Protein AF-A0A3G2IL61-F1 (afdb_monomer_lite)

pLDDT: mean 73.12, std 13.14, range [41.75, 87.38]

Structure (mmCIF, N/CA/C/O backbone):
data_AF-A0A3G2IL61-F1
#
_entry.id   AF-A0A3G2IL61-F1
#
loop_
_atom_site.group_PDB
_atom_site.id
_atom_site.type_symbol
_atom_site.label_atom_id
_atom_site.label_alt_id
_atom_site.label_comp_id
_atom_site.label_asym_id
_atom_site.label_entity_id
_atom_site.label_seq_id
_atom_site.pdbx_PDB_ins_code
_atom_site.Cartn_x
_atom_site.Cartn_y
_atom_site.Cartn_z
_atom_site.occupancy
_atom_site.B_iso_or_equiv
_atom_site.auth_seq_id
_atom_site.auth_comp_id
_atom_site.auth_asym_id
_atom_site.auth_atom_id
_atom_site.pdbx_PDB_model_num
ATOM 1 N N . MET A 1 1 ? -14.362 5.546 -22.872 1.00 43.78 1 MET A N 1
ATOM 2 C CA . MET A 1 1 ? -15.141 5.811 -24.099 1.00 43.78 1 MET A CA 1
ATOM 3 C C . MET A 1 1 ? -14.397 5.153 -25.249 1.00 43.78 1 MET A C 1
ATOM 5 O O . MET A 1 1 ? -13.290 5.579 -25.540 1.00 43.78 1 MET A O 1
ATOM 9 N N . ALA A 1 2 ? -14.910 4.049 -25.796 1.00 41.75 2 ALA A N 1
ATOM 10 C CA . ALA A 1 2 ? -14.266 3.354 -26.912 1.00 41.75 2 ALA A CA 1
ATOM 11 C C . ALA A 1 2 ? -14.608 4.087 -28.216 1.00 41.75 2 ALA A C 1
ATOM 13 O O . ALA A 1 2 ? -15.784 4.225 -28.551 1.00 41.75 2 ALA A O 1
ATOM 14 N N . GLN A 1 3 ? -13.600 4.596 -28.921 1.00 55.91 3 GLN A N 1
ATOM 15 C CA . GLN A 1 3 ? -13.786 5.226 -30.226 1.00 55.91 3 GLN A CA 1
ATOM 16 C C . GLN A 1 3 ? -13.827 4.140 -31.309 1.00 55.91 3 GLN A C 1
ATOM 18 O O . GLN A 1 3 ? -12.831 3.465 -31.556 1.00 55.91 3 GLN A O 1
ATOM 23 N N . LEU A 1 4 ? -14.983 3.980 -31.960 1.00 55.34 4 LEU A N 1
ATOM 24 C CA . LEU A 1 4 ? -15.100 3.268 -33.233 1.00 55.34 4 LEU A CA 1
ATOM 25 C C . LEU A 1 4 ? -14.467 4.141 -34.322 1.00 55.34 4 LEU A C 1
ATOM 27 O O . LEU A 1 4 ? -14.972 5.223 -34.623 1.00 55.34 4 LEU A O 1
ATOM 31 N N . ALA A 1 5 ? -13.352 3.690 -34.897 1.00 56.72 5 ALA A N 1
ATOM 32 C CA . ALA A 1 5 ? -12.776 4.336 -36.069 1.00 56.72 5 ALA A CA 1
ATOM 33 C C . ALA A 1 5 ? -13.754 4.202 -37.255 1.00 56.72 5 ALA A C 1
ATOM 35 O O . ALA A 1 5 ? -14.203 3.086 -37.534 1.00 56.72 5 ALA A O 1
ATOM 36 N N . PRO A 1 6 ? -14.103 5.291 -37.966 1.00 48.38 6 PRO A N 1
ATOM 37 C CA . PRO A 1 6 ? -14.949 5.195 -39.140 1.00 48.38 6 PRO A CA 1
ATOM 38 C C . PRO A 1 6 ? -14.129 4.590 -40.282 1.00 48.38 6 PRO A C 1
ATOM 40 O O . PRO A 1 6 ? -13.270 5.234 -40.872 1.00 48.38 6 PRO A O 1
ATOM 43 N N . ASN A 1 7 ? -14.374 3.306 -40.528 1.00 56.03 7 ASN A N 1
ATOM 44 C CA . ASN A 1 7 ? -14.376 2.628 -41.823 1.00 56.03 7 ASN A CA 1
ATOM 45 C C . ASN A 1 7 ? -13.592 3.333 -42.948 1.00 56.03 7 ASN A C 1
ATOM 47 O O . ASN A 1 7 ? -14.166 4.028 -43.784 1.00 56.03 7 ASN A O 1
ATOM 51 N N . GLY A 1 8 ? -12.287 3.074 -43.009 1.00 49.59 8 GLY A N 1
ATOM 52 C CA . GLY A 1 8 ? -11.433 3.358 -44.163 1.00 49.59 8 GLY A CA 1
ATOM 53 C C . GLY A 1 8 ? -10.799 2.071 -44.683 1.00 49.59 8 GLY A C 1
ATOM 54 O O . GLY A 1 8 ? -9.586 1.916 -44.619 1.00 49.59 8 GLY A O 1
ATOM 55 N N . GLY A 1 9 ? -11.616 1.111 -45.128 1.00 45.41 9 GLY A N 1
ATOM 56 C CA . GLY A 1 9 ? -11.156 -0.182 -45.634 1.00 45.41 9 GLY A CA 1
ATOM 57 C C . GLY A 1 9 ? -11.913 -0.602 -46.890 1.00 45.41 9 GLY A C 1
ATOM 58 O O . GLY A 1 9 ? -13.140 -0.567 -46.930 1.00 45.41 9 GLY A O 1
ATOM 59 N N . ARG A 1 10 ? -11.156 -0.998 -47.917 1.00 52.84 10 ARG A N 1
ATOM 60 C CA . ARG A 1 10 ? -11.628 -1.598 -49.173 1.00 52.84 10 ARG A CA 1
ATOM 61 C C . ARG A 1 10 ? -12.607 -2.743 -48.860 1.00 52.84 10 ARG A C 1
ATOM 63 O O . ARG A 1 10 ? -12.307 -3.588 -48.019 1.00 52.84 10 ARG A O 1
ATOM 70 N N . ALA A 1 11 ? -13.768 -2.745 -49.516 1.00 47.06 11 ALA A N 1
ATOM 71 C CA . ALA A 1 11 ? -14.849 -3.696 -49.264 1.00 47.06 11 ALA A CA 1
ATOM 72 C C . ALA A 1 11 ? -14.353 -5.156 -49.314 1.00 47.06 11 ALA A C 1
ATOM 74 O O . ALA A 1 11 ? -13.836 -5.588 -50.343 1.00 47.06 11 ALA A O 1
ATOM 75 N N . GLY A 1 12 ? -14.516 -5.904 -48.214 1.00 51.19 12 GLY A N 1
ATOM 76 C CA . GLY A 1 12 ? -14.396 -7.368 -48.227 1.00 51.19 12 GLY A CA 1
ATOM 77 C C . GLY A 1 12 ? -13.726 -8.041 -47.026 1.00 51.19 12 GLY A C 1
ATOM 78 O O . GLY A 1 12 ? -13.946 -9.230 -46.836 1.00 51.19 12 GLY A O 1
ATOM 79 N N . ILE A 1 13 ? -12.949 -7.341 -46.192 1.00 55.28 13 ILE A N 1
ATOM 80 C CA . ILE A 1 13 ? -12.276 -7.968 -45.036 1.00 55.28 13 ILE A CA 1
ATOM 81 C C . ILE A 1 13 ? -12.465 -7.080 -43.803 1.00 55.28 13 ILE A C 1
ATOM 83 O O . ILE A 1 13 ? -11.645 -6.225 -43.478 1.00 55.28 13 ILE A O 1
ATOM 87 N N . GLY A 1 14 ? -13.612 -7.246 -43.144 1.00 54.62 14 GLY A N 1
ATOM 88 C CA . GLY A 1 14 ? -13.929 -6.578 -41.887 1.00 54.62 14 GLY A CA 1
ATOM 89 C C . GLY A 1 14 ? -13.178 -7.221 -40.728 1.00 54.62 14 GLY A C 1
ATOM 90 O O . GLY A 1 14 ? -13.728 -8.074 -40.042 1.00 54.62 14 GLY A O 1
ATOM 91 N N . VAL A 1 15 ? -11.939 -6.799 -40.485 1.00 59.38 15 VAL A N 1
ATOM 92 C CA . VAL A 1 15 ? -11.317 -6.978 -39.169 1.00 59.38 15 VAL A CA 1
ATOM 93 C C . VAL A 1 15 ? -11.355 -5.620 -38.486 1.00 59.38 15 VAL A C 1
ATOM 95 O O . VAL A 1 15 ? -10.523 -4.754 -38.746 1.00 59.38 15 VAL A O 1
ATOM 98 N N . GLY A 1 16 ? -12.369 -5.404 -37.647 1.00 58.91 16 GLY A N 1
ATOM 99 C CA . GLY A 1 16 ? -12.399 -4.255 -36.750 1.00 58.91 16 GLY A CA 1
ATOM 100 C C . GLY A 1 16 ? -11.230 -4.362 -35.777 1.00 58.91 16 GLY A C 1
ATOM 101 O O . GLY A 1 16 ? -11.296 -5.114 -34.809 1.00 58.91 16 GLY A O 1
ATOM 102 N N . ALA A 1 17 ? -10.137 -3.651 -36.046 1.00 63.78 17 ALA A N 1
ATOM 103 C CA . ALA A 1 17 ? -9.022 -3.565 -35.117 1.00 63.78 17 ALA A CA 1
ATOM 104 C C . ALA A 1 17 ? -9.404 -2.600 -33.987 1.00 63.78 17 ALA A C 1
ATOM 106 O O . ALA A 1 17 ? -9.523 -1.392 -34.195 1.00 63.78 17 ALA A O 1
ATOM 107 N N . ILE A 1 18 ? -9.624 -3.135 -32.786 1.00 66.38 18 ILE A N 1
ATOM 108 C CA . ILE A 1 18 ? -9.832 -2.330 -31.580 1.00 66.38 18 ILE A CA 1
ATOM 109 C C . ILE A 1 18 ? -8.467 -1.753 -31.187 1.00 66.38 18 ILE A C 1
ATOM 111 O O . ILE A 1 18 ? -7.621 -2.456 -30.635 1.00 66.38 18 ILE A O 1
ATOM 115 N N . GLY A 1 19 ? -8.232 -0.479 -31.500 1.00 66.00 19 GLY A N 1
ATOM 116 C CA . GLY A 1 19 ? -7.047 0.243 -31.049 1.00 66.00 19 GLY A CA 1
ATOM 117 C C . GLY A 1 19 ? -7.167 0.573 -29.564 1.00 66.00 19 GLY A C 1
ATOM 118 O O . GLY A 1 19 ? -7.861 1.517 -29.193 1.00 66.00 19 GLY A O 1
ATOM 119 N N . TRP A 1 20 ? -6.506 -0.200 -28.705 1.00 71.94 20 TRP A N 1
ATOM 120 C CA . TRP A 1 20 ? -6.350 0.169 -27.300 1.00 71.94 20 TRP A CA 1
ATOM 121 C C . TRP A 1 20 ? -5.362 1.333 -27.200 1.00 71.94 20 TRP A C 1
ATOM 123 O O . TRP A 1 20 ? -4.162 1.159 -27.405 1.00 71.94 20 TRP A O 1
ATOM 133 N N . GLY A 1 21 ? -5.860 2.533 -26.898 1.00 72.94 21 GLY A N 1
ATOM 134 C CA . GLY A 1 21 ? -4.998 3.643 -26.500 1.00 72.94 21 GLY A CA 1
ATOM 135 C C . GLY A 1 21 ? -4.297 3.310 -25.181 1.00 72.94 21 GLY A C 1
ATOM 136 O O . GLY A 1 21 ? -4.935 2.815 -24.251 1.00 72.94 21 GLY A O 1
ATOM 137 N N . MET A 1 22 ? -2.991 3.570 -25.083 1.00 76.75 22 MET A N 1
ATOM 138 C CA . MET A 1 22 ? -2.275 3.465 -23.809 1.00 76.75 22 MET A CA 1
ATOM 139 C C . MET A 1 22 ? -2.831 4.515 -22.837 1.00 76.75 22 MET A C 1
ATOM 141 O O . MET A 1 22 ? -2.612 5.710 -23.022 1.00 76.75 22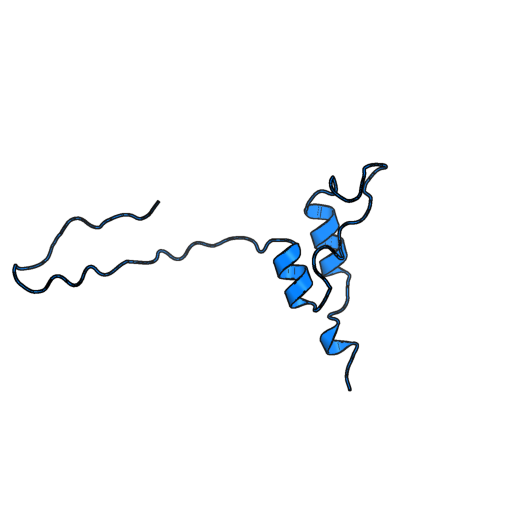 MET A O 1
ATOM 145 N N . GLN A 1 23 ? -3.561 4.077 -21.807 1.00 78.44 23 GLN A N 1
ATOM 146 C CA . GLN A 1 23 ? -4.081 4.940 -20.746 1.00 78.44 23 GLN A CA 1
ATOM 147 C C . GLN A 1 23 ? -3.301 4.687 -19.452 1.00 78.44 23 GLN A C 1
ATOM 149 O O . GLN A 1 23 ? -3.308 3.578 -18.918 1.00 78.44 23 GLN A O 1
ATOM 154 N N . VAL A 1 24 ? -2.639 5.723 -18.933 1.00 79.25 24 VAL A N 1
ATOM 155 C CA . 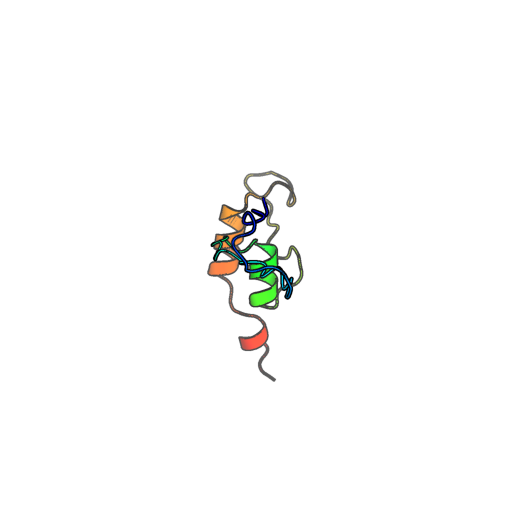VAL A 1 24 ? -1.954 5.667 -17.634 1.00 79.25 24 VAL A CA 1
ATOM 156 C C . VAL A 1 24 ? -2.991 5.836 -16.524 1.00 79.25 24 VAL A C 1
ATOM 158 O O . VAL A 1 24 ? -3.757 6.799 -16.528 1.00 79.25 24 VAL A O 1
ATOM 161 N N . ARG A 1 25 ? -3.019 4.904 -15.566 1.00 82.50 25 ARG A N 1
ATOM 162 C CA . ARG A 1 25 ? -3.809 5.012 -14.331 1.00 82.50 25 ARG A CA 1
ATOM 163 C C . ARG A 1 25 ? -2.915 4.767 -13.121 1.00 82.50 25 ARG A C 1
ATOM 165 O O . ARG A 1 25 ? -2.003 3.946 -13.193 1.00 82.50 25 ARG A O 1
ATOM 172 N N . HIS A 1 26 ? -3.190 5.450 -12.015 1.00 83.50 26 HIS A N 1
ATOM 173 C CA . HIS A 1 26 ? -2.576 5.105 -10.736 1.00 83.50 26 HIS A CA 1
ATOM 174 C C . HIS A 1 26 ? -3.165 3.788 -10.215 1.00 83.50 26 HIS A C 1
ATOM 176 O O . HIS A 1 26 ? -4.344 3.494 -10.434 1.00 83.50 26 HIS A O 1
ATOM 182 N N . LEU A 1 27 ? -2.333 2.991 -9.548 1.00 82.12 27 LEU A N 1
ATOM 183 C CA . LEU A 1 27 ? -2.770 1.776 -8.865 1.00 82.12 27 LEU A CA 1
ATOM 184 C C . LEU A 1 27 ? -3.558 2.156 -7.619 1.00 82.12 27 LEU A C 1
ATOM 186 O O . LEU A 1 27 ? -3.131 3.033 -6.873 1.00 82.12 27 LEU A O 1
ATOM 190 N N . THR A 1 28 ? -4.683 1.495 -7.380 1.00 86.56 28 THR A N 1
ATOM 191 C CA . THR A 1 28 ? -5.458 1.644 -6.144 1.00 86.56 28 THR A CA 1
ATOM 192 C C . THR A 1 28 ? -4.662 1.129 -4.937 1.00 86.56 28 THR A C 1
ATOM 194 O O . THR A 1 28 ? -3.791 0.268 -5.095 1.00 86.56 28 THR A O 1
ATOM 197 N N . PRO A 1 29 ? -4.961 1.591 -3.711 1.00 84.06 29 PRO A N 1
ATOM 198 C CA . PRO A 1 29 ? -4.290 1.091 -2.511 1.00 84.06 29 PRO A CA 1
ATOM 199 C C . PRO A 1 29 ? -4.398 -0.434 -2.351 1.00 84.06 29 PRO A C 1
ATOM 201 O O . PRO A 1 29 ? -3.423 -1.072 -1.972 1.00 84.06 29 PRO A O 1
ATOM 204 N N . VAL A 1 30 ? -5.538 -1.027 -2.725 1.00 86.56 30 VAL A N 1
ATOM 205 C CA . VAL A 1 30 ? -5.766 -2.485 -2.676 1.00 86.56 30 VAL A CA 1
ATOM 206 C C . VAL A 1 30 ? -4.872 -3.237 -3.668 1.00 86.56 30 VAL A C 1
ATOM 208 O O . VAL A 1 30 ? -4.322 -4.288 -3.345 1.00 86.56 30 VAL A O 1
ATOM 211 N N . GLU A 1 31 ? -4.672 -2.701 -4.876 1.00 87.38 31 GLU A N 1
ATOM 212 C CA . GLU A 1 31 ? -3.721 -3.280 -5.836 1.00 87.38 31 GLU A CA 1
ATOM 213 C C . GLU A 1 31 ? -2.290 -3.249 -5.271 1.00 87.38 31 GLU A C 1
ATOM 215 O O . GLU A 1 31 ? -1.566 -4.238 -5.376 1.00 87.38 31 GLU A O 1
ATOM 220 N N . CYS A 1 32 ? -1.898 -2.157 -4.609 1.00 84.88 32 CYS A N 1
ATOM 221 C CA . CYS A 1 32 ? -0.584 -2.031 -3.976 1.00 84.88 32 CYS A CA 1
ATOM 222 C C . CYS A 1 32 ? -0.401 -2.939 -2.741 1.00 84.88 32 CYS A C 1
ATOM 224 O O . CYS A 1 32 ? 0.695 -3.460 -2.538 1.00 84.88 32 CYS A O 1
ATOM 226 N N . GLU A 1 33 ? -1.446 -3.167 -1.937 1.00 86.94 33 GLU A N 1
ATOM 227 C CA . GLU A 1 33 ? -1.447 -4.128 -0.817 1.00 86.94 33 GLU A CA 1
ATOM 228 C C . GLU A 1 33 ? -1.151 -5.548 -1.313 1.00 86.94 33 GLU A C 1
ATOM 230 O O . GLU A 1 33 ? -0.249 -6.218 -0.802 1.00 86.94 33 GLU A O 1
ATOM 235 N N . ARG A 1 34 ? -1.844 -5.973 -2.375 1.00 87.25 34 ARG A N 1
ATOM 236 C CA . ARG A 1 34 ? -1.653 -7.292 -2.995 1.00 87.25 34 ARG A CA 1
ATOM 237 C C . ARG A 1 34 ? -0.260 -7.464 -3.584 1.00 87.25 34 ARG A C 1
ATOM 239 O O . ARG A 1 34 ? 0.331 -8.529 -3.424 1.00 87.25 34 ARG A O 1
ATOM 246 N N . LEU A 1 35 ? 0.290 -6.424 -4.217 1.00 85.94 35 LEU A N 1
ATOM 247 C CA . LEU A 1 35 ? 1.666 -6.445 -4.730 1.00 85.94 35 LEU A CA 1
ATOM 248 C C . LEU A 1 35 ? 2.700 -6.664 -3.616 1.00 8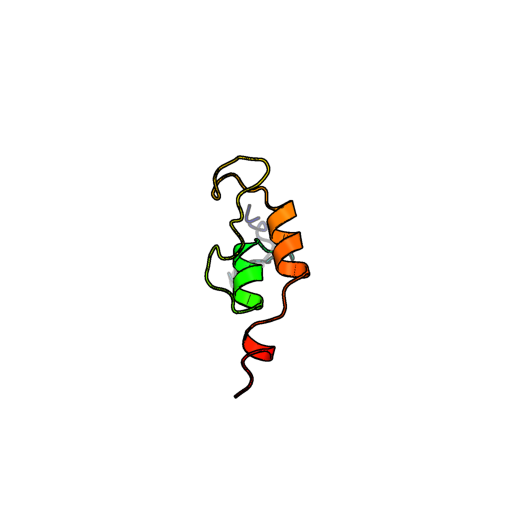5.94 35 LEU A C 1
ATOM 250 O O . LEU A 1 35 ? 3.706 -7.331 -3.840 1.00 85.94 35 LEU A O 1
ATOM 254 N N . GLN A 1 36 ? 2.447 -6.147 -2.413 1.00 83.88 36 GLN A N 1
ATOM 255 C CA . GLN A 1 36 ? 3.303 -6.389 -1.250 1.00 83.88 36 GLN A CA 1
ATOM 256 C C . GLN A 1 36 ? 2.998 -7.697 -0.514 1.00 83.88 36 GLN A C 1
ATOM 258 O O . GLN A 1 36 ? 3.735 -8.050 0.403 1.00 83.88 36 GLN A O 1
ATOM 263 N N . GLY A 1 37 ? 1.957 -8.436 -0.906 1.00 85.12 37 GLY A N 1
ATOM 264 C CA . GLY A 1 37 ? 1.527 -9.667 -0.242 1.00 85.12 37 GLY A CA 1
ATOM 265 C C . GLY A 1 37 ? 0.763 -9.440 1.066 1.00 85.12 37 GLY A C 1
ATOM 266 O O . GLY A 1 37 ? 0.691 -10.355 1.887 1.00 85.12 37 GLY A O 1
ATOM 267 N N . PHE A 1 38 ? 0.209 -8.242 1.273 1.00 85.69 38 PHE A N 1
ATOM 268 C CA . PHE A 1 38 ? -0.706 -7.972 2.380 1.00 85.69 38 PHE A CA 1
ATOM 269 C C . PHE A 1 38 ? -2.125 -8.477 2.070 1.00 85.69 38 PHE A C 1
ATOM 271 O O . PHE A 1 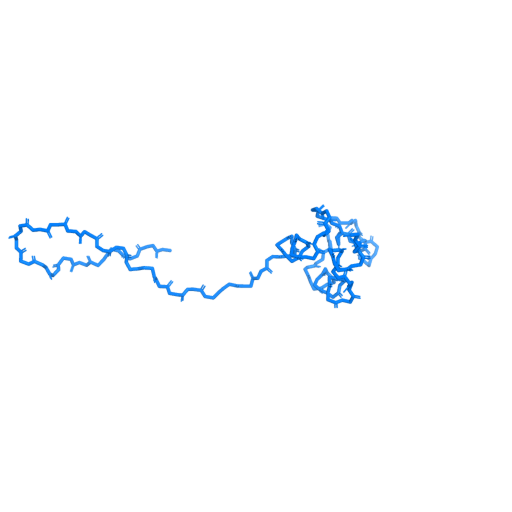38 ? -2.507 -8.552 0.900 1.00 85.69 38 PHE A O 1
ATOM 278 N N . PRO A 1 39 ? -2.925 -8.812 3.102 1.00 85.56 39 PRO A N 1
ATOM 279 C CA . PRO A 1 39 ? -4.358 -9.036 2.943 1.00 85.56 39 PRO A CA 1
ATOM 280 C C . PRO A 1 39 ? -5.062 -7.798 2.373 1.00 85.56 39 PRO A C 1
ATOM 282 O O . PRO A 1 39 ? -4.621 -6.668 2.585 1.00 85.56 39 PRO A O 1
ATOM 285 N N . ASP A 1 40 ? -6.192 -8.005 1.702 1.00 85.12 40 ASP A N 1
ATOM 286 C CA . ASP A 1 40 ? -7.023 -6.898 1.229 1.00 85.12 40 ASP A CA 1
ATOM 287 C C . ASP A 1 40 ? -7.464 -6.017 2.407 1.00 85.12 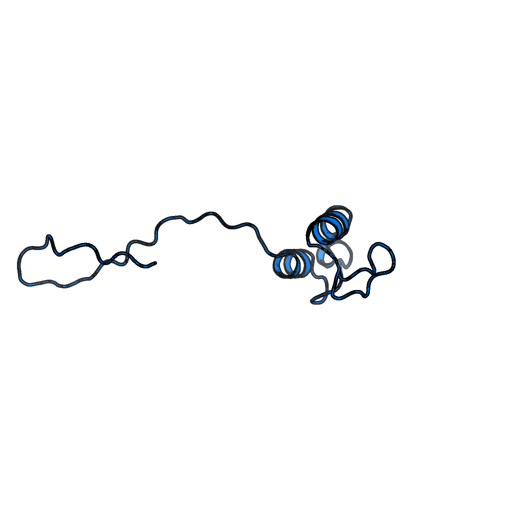40 ASP A C 1
ATOM 289 O O . ASP A 1 40 ? -7.907 -6.525 3.439 1.00 85.12 40 ASP A O 1
ATOM 293 N N . ASN A 1 41 ? -7.375 -4.696 2.231 1.00 82.06 41 ASN A N 1
ATOM 294 C CA . ASN A 1 41 ? -7.714 -3.679 3.228 1.00 82.06 41 ASN A CA 1
ATOM 295 C C . ASN A 1 41 ? -6.809 -3.660 4.469 1.00 82.06 41 ASN A C 1
ATOM 297 O O . ASN A 1 41 ? -7.167 -3.065 5.485 1.00 82.06 41 ASN A O 1
ATOM 301 N N . HIS A 1 42 ? -5.611 -4.243 4.391 1.00 80.31 42 HIS A N 1
ATOM 302 C CA . HIS A 1 42 ? -4.660 -4.234 5.504 1.00 80.31 42 HIS A CA 1
ATOM 303 C C . HIS A 1 42 ? -4.209 -2.823 5.911 1.00 80.31 42 HIS A C 1
ATOM 305 O O . HIS A 1 42 ? -3.840 -2.610 7.062 1.00 80.31 42 HIS A O 1
ATOM 311 N N . THR A 1 43 ? -4.245 -1.849 4.992 1.00 80.25 43 THR A N 1
ATOM 312 C CA . THR A 1 43 ? -3.841 -0.464 5.288 1.00 80.25 43 THR A CA 1
ATOM 313 C C . THR A 1 43 ? -5.000 0.467 5.636 1.00 80.25 43 THR A C 1
ATOM 315 O O . THR A 1 43 ? -4.798 1.681 5.692 1.00 80.25 43 THR A O 1
ATOM 318 N N . LEU A 1 44 ? -6.201 -0.069 5.899 1.00 81.25 44 LEU A N 1
ATOM 319 C CA . LEU A 1 44 ? -7.286 0.698 6.514 1.00 81.25 44 LEU A CA 1
ATOM 320 C C . LEU A 1 44 ? -6.926 0.990 7.973 1.00 81.25 44 LEU A C 1
ATOM 322 O O . LEU A 1 44 ? -7.193 0.203 8.875 1.00 81.25 44 LEU A O 1
ATOM 326 N N . ILE A 1 45 ? -6.253 2.117 8.179 1.00 78.62 45 ILE A N 1
ATOM 327 C CA . ILE A 1 45 ? -5.891 2.622 9.500 1.00 78.62 45 ILE A CA 1
ATOM 328 C C . ILE A 1 45 ? -6.841 3.756 9.898 1.00 78.62 45 ILE A C 1
ATOM 330 O O . ILE A 1 45 ? -7.128 4.618 9.056 1.00 78.62 45 ILE A O 1
ATOM 334 N N . PRO A 1 46 ? -7.280 3.818 11.167 1.00 77.94 46 PRO A N 1
ATOM 335 C CA . PRO A 1 46 ? -8.085 4.928 11.652 1.00 77.94 46 PRO A CA 1
ATOM 336 C C . PRO A 1 46 ? -7.285 6.221 11.511 1.00 77.94 46 PRO A C 1
ATOM 338 O O . PRO A 1 46 ? -6.143 6.335 11.968 1.00 77.94 46 PRO A O 1
ATOM 341 N N . TRP A 1 47 ? -7.877 7.218 10.858 1.00 70.56 47 TRP A N 1
ATOM 342 C CA . TRP A 1 47 ? -7.207 8.479 10.555 1.00 70.56 47 TRP A CA 1
ATOM 343 C C . TRP A 1 47 ? -7.937 9.645 11.214 1.00 70.56 47 TRP A C 1
ATOM 345 O O . TRP A 1 47 ? -9.104 9.902 10.937 1.00 70.56 47 TRP A O 1
ATOM 355 N N . ARG A 1 48 ? -7.237 10.402 12.072 1.00 69.19 48 ARG A N 1
ATOM 356 C CA . ARG A 1 48 ? -7.742 11.651 12.679 1.00 69.19 48 ARG A CA 1
ATOM 357 C C . ARG A 1 48 ? -9.098 11.485 13.405 1.00 69.19 48 ARG A C 1
ATOM 359 O O . ARG A 1 48 ? -9.990 12.310 13.225 1.00 69.19 48 ARG A O 1
ATOM 366 N N . ASN A 1 49 ? -9.227 10.442 14.233 1.00 70.62 49 ASN A N 1
ATOM 367 C CA . ASN A 1 49 ? -10.449 10.046 14.966 1.00 70.62 49 ASN A CA 1
ATOM 368 C C . ASN A 1 49 ? -11.638 9.616 14.089 1.00 70.62 49 ASN A C 1
ATOM 370 O O . ASN A 1 49 ? -12.771 9.599 14.565 1.00 70.62 49 ASN A O 1
ATOM 374 N N . LYS A 1 50 ? -11.401 9.281 12.819 1.00 70.88 50 LYS A N 1
ATOM 375 C CA . LYS A 1 50 ? -12.415 8.706 11.934 1.00 70.88 50 LYS A CA 1
ATOM 376 C C . LYS A 1 50 ? -12.255 7.194 11.844 1.00 70.88 50 LYS A C 1
ATOM 378 O O . LYS A 1 50 ? -11.154 6.679 12.047 1.00 70.88 50 LYS A O 1
ATOM 383 N N . GLU A 1 51 ? -13.360 6.521 11.540 1.00 72.50 51 GLU A N 1
ATOM 384 C CA . GLU A 1 51 ? -13.392 5.073 11.342 1.00 72.50 51 GLU A CA 1
ATOM 385 C C . GLU A 1 51 ? -12.496 4.637 10.179 1.00 72.50 51 GLU A C 1
ATOM 387 O O . GLU A 1 51 ? -12.237 5.401 9.246 1.00 72.50 51 GLU A O 1
ATOM 392 N N . ASP A 1 52 ? -12.057 3.381 10.229 1.00 69.56 52 ASP A N 1
ATOM 393 C CA . ASP A 1 52 ? -11.085 2.782 9.308 1.00 69.56 52 ASP A CA 1
ATOM 394 C C . ASP A 1 52 ? -11.512 2.886 7.832 1.00 69.56 52 ASP A C 1
ATOM 396 O O . ASP A 1 52 ? -10.667 2.993 6.943 1.00 69.56 52 ASP A O 1
ATOM 400 N N . PHE A 1 53 ? -12.823 2.918 7.562 1.00 68.06 53 PHE A N 1
ATOM 401 C CA . PHE A 1 53 ? -13.391 3.060 6.217 1.00 68.06 53 PHE A CA 1
ATOM 402 C C . PHE A 1 53 ? -13.263 4.480 5.634 1.00 68.06 53 PHE A C 1
ATOM 404 O O . PHE A 1 53 ? -13.263 4.645 4.418 1.00 68.06 53 PHE A O 1
ATOM 411 N N . ASP A 1 54 ? -13.126 5.507 6.477 1.00 71.31 54 ASP A N 1
ATOM 412 C CA . ASP A 1 54 ? -13.047 6.919 6.065 1.00 71.31 54 ASP A CA 1
ATOM 413 C C . ASP A 1 54 ? -11.583 7.391 5.914 1.00 71.31 54 ASP A C 1
ATOM 415 O O . ASP A 1 54 ? -11.279 8.589 5.891 1.00 71.31 54 ASP A O 1
ATOM 419 N N . CYS A 1 55 ? -10.644 6.437 5.849 1.00 73.94 55 CYS A N 1
ATOM 420 C CA . CYS A 1 55 ? -9.227 6.704 5.658 1.00 73.94 55 CYS A CA 1
ATOM 421 C C . CYS A 1 55 ? -8.947 7.131 4.203 1.00 73.94 55 CYS A C 1
ATOM 423 O O . CYS A 1 55 ? -9.191 6.351 3.278 1.00 73.94 55 CYS A O 1
ATOM 425 N N . PRO A 1 56 ? -8.410 8.344 3.965 1.00 78.62 56 PRO A N 1
ATOM 426 C CA . PRO A 1 56 ? -8.085 8.789 2.616 1.00 78.62 56 PRO A CA 1
ATOM 427 C C . PRO A 1 56 ? -6.927 7.980 2.011 1.00 78.62 56 PRO A C 1
ATOM 429 O O . PRO A 1 56 ? -6.063 7.463 2.720 1.00 78.62 56 PRO A O 1
ATOM 432 N N . ASP A 1 57 ? -6.851 7.935 0.679 1.00 79.25 57 ASP A N 1
ATOM 433 C CA . ASP A 1 57 ? -5.852 7.124 -0.033 1.00 79.25 57 ASP A CA 1
ATOM 434 C C . ASP A 1 57 ? -4.398 7.543 0.256 1.00 79.25 57 ASP A C 1
ATOM 436 O O . ASP A 1 57 ? -3.490 6.717 0.230 1.00 79.25 57 ASP A O 1
ATOM 440 N N . GLY A 1 58 ? -4.151 8.816 0.586 1.00 83.69 58 GLY A N 1
ATOM 441 C CA . GLY A 1 58 ? -2.809 9.334 0.888 1.00 83.69 58 GLY A CA 1
ATOM 442 C C . GLY A 1 58 ? -2.109 8.605 2.049 1.00 83.69 58 GLY A C 1
ATOM 443 O O . GLY A 1 58 ? -1.030 8.038 1.847 1.00 83.69 58 GLY A O 1
ATOM 444 N N . PRO A 1 59 ? -2.695 8.586 3.263 1.00 83.69 59 PRO A N 1
ATOM 445 C CA . PRO A 1 59 ? -2.207 7.778 4.380 1.00 83.69 59 PRO A CA 1
ATOM 446 C C . PRO A 1 59 ? -2.006 6.301 4.038 1.00 83.69 59 PRO A C 1
ATOM 448 O O . PRO A 1 59 ? -0.998 5.728 4.4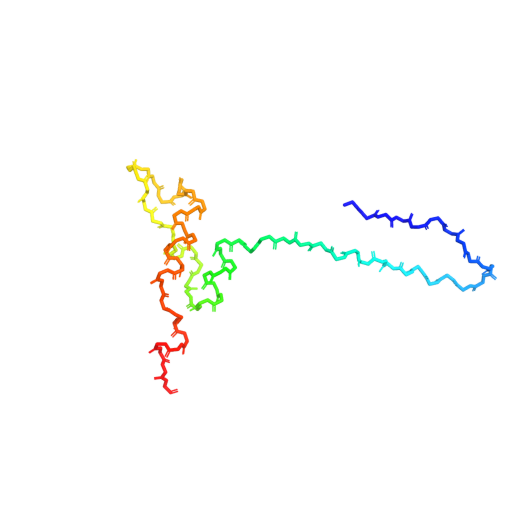51 1.00 83.69 59 PRO A O 1
ATOM 451 N N . ARG A 1 60 ? -2.898 5.709 3.233 1.00 82.94 60 ARG A N 1
ATOM 452 C CA . ARG A 1 60 ? -2.780 4.311 2.794 1.00 82.94 60 ARG A CA 1
ATOM 453 C C . ARG A 1 60 ? -1.537 4.093 1.938 1.00 82.94 60 ARG A C 1
ATOM 455 O O . ARG A 1 60 ? -0.727 3.227 2.254 1.00 82.94 60 ARG A O 1
ATOM 462 N N . TYR A 1 61 ? -1.303 4.935 0.929 1.00 84.75 61 TYR A N 1
ATOM 463 C CA . TYR A 1 61 ? -0.078 4.866 0.123 1.00 84.75 61 TYR A CA 1
ATOM 464 C C . TYR A 1 61 ? 1.187 5.074 0.957 1.00 84.75 61 TYR A C 1
ATOM 466 O O . TYR A 1 61 ? 2.192 4.407 0.719 1.00 84.75 61 TYR A O 1
ATOM 474 N N . ARG A 1 62 ? 1.149 5.960 1.959 1.00 85.62 62 ARG A N 1
ATOM 475 C CA . ARG A 1 62 ? 2.280 6.160 2.873 1.00 85.62 62 ARG A CA 1
ATOM 476 C C . ARG A 1 62 ? 2.522 4.937 3.761 1.00 85.62 62 ARG A C 1
ATOM 478 O O . ARG A 1 62 ? 3.678 4.595 3.991 1.00 85.62 62 ARG A O 1
ATOM 485 N N . ALA A 1 63 ? 1.477 4.287 4.265 1.00 85.00 63 ALA A N 1
ATOM 486 C CA . ALA A 1 63 ? 1.604 3.073 5.072 1.00 85.00 63 ALA A CA 1
ATOM 487 C C . ALA A 1 63 ? 2.195 1.921 4.245 1.00 85.00 63 ALA A C 1
ATOM 489 O O . ALA A 1 63 ? 3.184 1.317 4.649 1.00 85.00 63 ALA A O 1
ATOM 490 N N . ILE A 1 64 ? 1.658 1.705 3.043 1.00 86.31 64 ILE A N 1
ATOM 491 C CA . ILE A 1 64 ? 2.163 0.765 2.035 1.00 86.31 64 ILE A CA 1
ATOM 492 C C . ILE A 1 64 ? 3.639 1.060 1.722 1.00 86.31 64 ILE A C 1
ATOM 494 O O . ILE A 1 64 ? 4.475 0.173 1.834 1.00 86.31 64 ILE A O 1
ATOM 498 N N . GLY A 1 65 ? 3.998 2.300 1.385 1.00 85.50 65 GLY A N 1
ATOM 499 C CA . GLY A 1 65 ? 5.369 2.655 0.998 1.00 85.50 65 GLY A CA 1
ATOM 500 C C . GLY A 1 65 ? 6.413 2.546 2.116 1.00 85.50 65 GLY A C 1
ATOM 501 O O . GLY A 1 65 ? 7.583 2.332 1.822 1.00 85.50 65 GLY A O 1
ATOM 502 N N . ASN A 1 66 ? 6.008 2.676 3.383 1.00 86.69 66 ASN A N 1
ATOM 503 C CA . ASN A 1 66 ? 6.896 2.460 4.534 1.00 86.69 66 ASN A CA 1
ATOM 504 C C . ASN A 1 66 ? 6.925 0.999 5.010 1.00 86.69 66 ASN A C 1
ATOM 506 O O . ASN A 1 66 ? 7.676 0.669 5.927 1.00 86.69 66 ASN A O 1
ATOM 510 N N . SER A 1 67 ? 6.086 0.141 4.434 1.00 82.25 67 SER A N 1
ATOM 511 C CA . SER A 1 67 ? 6.036 -1.276 4.770 1.00 82.25 67 SER A CA 1
ATOM 512 C C . SER A 1 67 ? 7.077 -2.069 3.980 1.00 82.25 67 SER A C 1
ATOM 514 O O . SER A 1 67 ? 7.663 -1.588 3.011 1.00 82.25 67 SER A O 1
ATOM 516 N N . MET A 1 68 ? 7.321 -3.303 4.414 1.00 82.62 68 MET A N 1
ATOM 517 C CA . MET A 1 68 ? 8.200 -4.243 3.722 1.00 82.62 68 MET A CA 1
ATOM 518 C C . MET A 1 68 ? 7.363 -5.302 3.010 1.00 82.62 68 MET A C 1
ATOM 520 O O . MET A 1 68 ? 6.388 -5.798 3.573 1.00 82.62 68 MET A O 1
ATOM 524 N N . ALA A 1 69 ? 7.772 -5.686 1.799 1.00 81.94 69 ALA A N 1
ATOM 525 C CA . ALA A 1 69 ? 7.089 -6.723 1.037 1.00 81.94 69 ALA A CA 1
ATOM 526 C C . ALA A 1 69 ? 7.091 -8.059 1.807 1.00 81.94 69 ALA A C 1
ATOM 528 O O . ALA A 1 69 ? 8.141 -8.661 2.053 1.00 81.94 69 ALA A O 1
ATOM 529 N N . VAL A 1 70 ? 5.896 -8.550 2.141 1.00 79.69 70 VAL A N 1
ATOM 530 C CA . VAL A 1 70 ? 5.654 -9.817 2.845 1.00 79.69 70 VAL A CA 1
ATOM 531 C C . VAL A 1 70 ? 6.334 -11.023 2.182 1.00 79.69 70 VAL A C 1
ATOM 533 O O . VAL A 1 70 ? 6.944 -11.798 2.922 1.00 79.69 70 VAL A O 1
ATOM 536 N N . PRO A 1 71 ? 6.307 -11.219 0.843 1.00 79.31 71 PRO A N 1
ATOM 537 C CA . PRO A 1 71 ? 6.964 -12.378 0.232 1.00 79.31 71 PRO A CA 1
ATOM 538 C C . PRO A 1 71 ? 8.491 -12.362 0.391 1.00 79.31 71 PRO A C 1
ATOM 540 O O . PRO A 1 71 ? 9.105 -13.423 0.383 1.00 79.31 71 PRO A O 1
ATOM 543 N N . VAL A 1 72 ? 9.102 -11.187 0.577 1.00 76.31 72 VAL A N 1
ATOM 544 C CA . VAL A 1 72 ? 10.544 -11.055 0.842 1.00 76.31 72 VAL A CA 1
ATOM 545 C C . VAL A 1 72 ? 10.849 -11.330 2.314 1.00 76.31 72 VAL A C 1
ATOM 547 O O . VAL A 1 72 ? 11.827 -11.996 2.633 1.00 76.31 72 VAL A O 1
ATOM 550 N N . MET A 1 73 ? 9.996 -10.851 3.222 1.00 78.44 73 MET A N 1
ATOM 551 C CA . MET A 1 73 ? 10.179 -11.039 4.665 1.00 78.44 73 MET A CA 1
ATOM 552 C C . MET A 1 73 ? 9.912 -12.472 5.125 1.00 78.44 73 MET A C 1
ATOM 554 O O . MET A 1 73 ? 10.586 -12.977 6.020 1.00 78.44 73 MET A O 1
ATOM 558 N N . ARG A 1 74 ? 8.935 -13.148 4.516 1.00 76.56 74 ARG A N 1
ATOM 559 C CA . ARG A 1 74 ? 8.611 -14.552 4.783 1.00 76.56 74 ARG A CA 1
ATOM 560 C C . ARG A 1 74 ? 9.376 -15.460 3.823 1.00 76.56 74 ARG A C 1
ATOM 562 O O . ARG A 1 74 ? 8.780 -16.286 3.135 1.00 76.56 74 ARG A O 1
ATOM 569 N N . TRP A 1 75 ? 10.692 -15.295 3.772 1.00 65.06 75 TRP A N 1
ATOM 570 C CA . TRP A 1 75 ? 11.529 -16.186 2.984 1.00 65.06 75 TRP A CA 1
ATOM 571 C C . TRP A 1 75 ? 11.659 -17.535 3.708 1.00 65.06 75 TRP A C 1
ATOM 573 O O . TRP A 1 75 ? 12.091 -17.602 4.861 1.00 65.06 75 TRP A O 1
ATOM 583 N N . ARG A 1 76 ? 11.185 -18.590 3.045 1.00 45.47 76 ARG A N 1
ATOM 584 C CA . ARG A 1 76 ? 11.333 -20.006 3.392 1.00 45.47 76 ARG A CA 1
ATOM 585 C C . ARG A 1 76 ? 11.878 -20.735 2.178 1.00 45.47 76 ARG A C 1
ATOM 587 O O . ARG A 1 76 ? 11.499 -20.324 1.059 1.00 45.47 76 ARG A O 1
#

Foldseek 3Di:
DFDQDPDPDDPDDDDRDRDDDDDDDDDALQSLCVVLVHDGLPLQDADPPHGSVPDDRVSSVVVSVPDHRPCVVPDD

Radius of gyration: 21.33 Å; chains: 1; bounding box: 27×32×64 Å

Secondary structure (DSSP, 8-state):
--------S-TT-------------PPPHHHHHHHTTPPTTTT---BTTB-GGG--HHHHHHHHHHS--HHHHT--

Sequence (76 aa):
MAQLAPNGGRAGIGVGAIGWGMQVRHLTPVECERLQGFPDNHTLIPWRNKEDFDCPDGPRYRAIGNSMAVPVMRWR